Protein AF-A0A1A8W2R1-F1 (afdb_monomer_lite)

Organism: Plasmodium malariae (NCBI:txid5858)

Sequence (38 aa):
MFNDQKVLVDIYIPRKCSATSRLIPAKEHGAVQINIGM

Foldseek 3Di:
DADPVRDDPDPDDFDADPPPRDGDDPPNPVDDDDDDDD

Radius of gyration: 14.01 Å; chains: 1; bounding box: 23×27×41 Å

pLDDT: mean 93.46, std 4.05, range [71.75, 96.5]

Structure (mmCIF, N/CA/C/O backbone):
data_AF-A0A1A8W2R1-F1
#
_entry.id   AF-A0A1A8W2R1-F1
#
loop_
_atom_site.group_PDB
_atom_site.id
_atom_site.type_symbol
_atom_site.label_atom_id
_atom_site.label_alt_id
_atom_site.label_comp_id
_atom_site.label_asym_id
_atom_site.label_entity_id
_atom_site.label_seq_id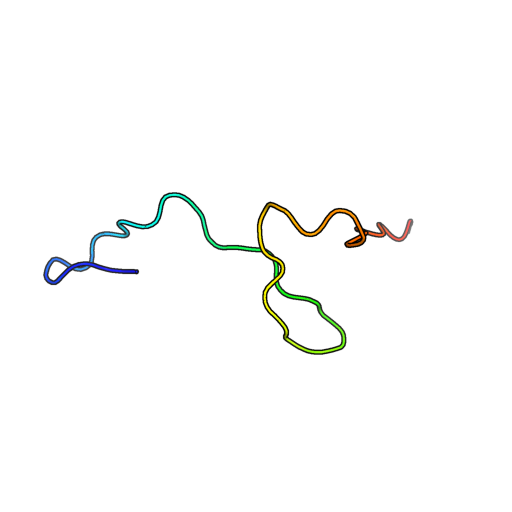
_atom_site.pdbx_PDB_ins_code
_atom_site.Cartn_x
_atom_site.Cartn_y
_atom_site.Cartn_z
_atom_site.occupancy
_atom_site.B_iso_or_equiv
_atom_site.auth_seq_id
_atom_site.auth_comp_id
_atom_site.auth_asym_id
_atom_site.auth_atom_id
_atom_site.pdbx_PDB_model_num
ATOM 1 N N . MET A 1 1 ? -7.038 0.008 12.780 1.00 87.19 1 MET A N 1
ATOM 2 C CA . MET A 1 1 ? -7.035 0.390 14.193 1.00 87.19 1 MET A CA 1
ATOM 3 C C . MET A 1 1 ? -8.225 -0.281 14.827 1.00 87.19 1 MET A C 1
ATOM 5 O O . MET A 1 1 ? -9.325 -0.199 14.288 1.00 87.19 1 MET A O 1
ATOM 9 N N . PHE A 1 2 ? -7.987 -0.996 15.917 1.00 92.19 2 PHE A N 1
ATOM 10 C CA . PHE A 1 2 ? -9.052 -1.570 16.725 1.00 92.19 2 PHE A CA 1
ATOM 11 C C . PHE A 1 2 ? -9.196 -0.723 17.984 1.00 92.19 2 PHE A C 1
ATOM 13 O O . PHE A 1 2 ? -8.186 -0.275 18.524 1.00 92.19 2 PHE A O 1
ATOM 20 N N . ASN A 1 3 ? -10.427 -0.473 18.418 1.00 92.00 3 ASN A N 1
ATOM 21 C CA . ASN A 1 3 ? -10.671 0.134 19.725 1.00 92.00 3 ASN A CA 1
ATOM 22 C C . ASN A 1 3 ? -10.521 -0.912 20.852 1.00 92.00 3 ASN A C 1
ATOM 24 O O . ASN A 1 3 ? -10.320 -2.101 20.588 1.00 92.00 3 ASN A O 1
ATOM 28 N N . ASP A 1 4 ? -10.678 -0.491 22.107 1.00 95.00 4 ASP A N 1
ATOM 29 C CA . ASP A 1 4 ? -10.556 -1.371 23.284 1.00 95.00 4 ASP A CA 1
ATOM 30 C C . ASP A 1 4 ? -11.597 -2.506 23.310 1.00 95.00 4 ASP A C 1
ATOM 32 O O . ASP A 1 4 ? -11.399 -3.541 23.944 1.00 95.00 4 ASP A O 1
ATOM 36 N N . GLN A 1 5 ? -12.692 -2.351 22.560 1.00 95.19 5 GLN A N 1
ATOM 37 C CA . GLN A 1 5 ? -13.732 -3.365 22.368 1.00 95.19 5 GLN A CA 1
ATOM 38 C C . GLN A 1 5 ? -13.435 -4.316 21.195 1.00 95.19 5 GLN A C 1
ATOM 40 O O . GLN A 1 5 ? -14.294 -5.111 20.817 1.00 95.19 5 GLN A O 1
ATOM 45 N N . LYS A 1 6 ? -12.227 -4.254 20.612 1.00 89.94 6 LYS A N 1
ATOM 46 C CA . LYS A 1 6 ? -11.796 -5.036 19.438 1.00 89.94 6 LYS A CA 1
ATOM 47 C C . LYS A 1 6 ? -12.649 -4.801 18.187 1.00 89.94 6 LYS A C 1
ATOM 49 O O . LYS A 1 6 ? -12.718 -5.658 17.308 1.00 89.94 6 LYS A O 1
ATOM 54 N N . VAL A 1 7 ? -13.257 -3.625 18.068 1.00 93.12 7 VAL A N 1
ATOM 55 C CA . VAL A 1 7 ? -13.991 -3.205 16.870 1.00 93.12 7 VAL A CA 1
ATOM 56 C C . VAL A 1 7 ? -13.046 -2.442 15.945 1.00 93.12 7 VAL A C 1
ATOM 58 O O . VAL A 1 7 ? -12.306 -1.568 16.399 1.00 93.12 7 VAL A O 1
ATOM 61 N N . LEU A 1 8 ? -13.052 -2.781 14.651 1.00 91.69 8 LEU A N 1
ATOM 62 C CA . LEU A 1 8 ? -12.292 -2.063 13.626 1.00 91.69 8 LEU A CA 1
ATOM 63 C C . LEU A 1 8 ? -12.915 -0.676 13.425 1.00 91.69 8 LEU A C 1
ATOM 65 O O . LEU A 1 8 ? -14.059 -0.574 12.991 1.00 91.69 8 LEU A O 1
ATOM 69 N N . VAL A 1 9 ? -12.157 0.375 13.733 1.00 93.56 9 VAL A N 1
ATOM 70 C CA . VAL A 1 9 ? -12.614 1.775 13.643 1.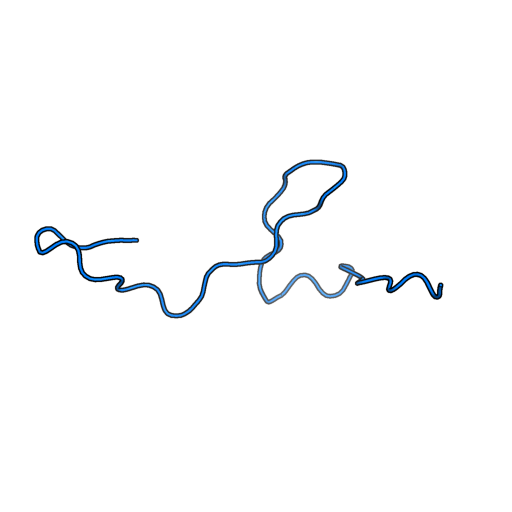00 93.56 9 VAL A CA 1
ATOM 71 C C . VAL A 1 9 ? -11.969 2.554 12.492 1.00 93.56 9 VAL A C 1
ATOM 73 O O . VAL A 1 9 ? -12.254 3.735 12.314 1.00 93.56 9 VAL A O 1
ATOM 76 N N . ASP A 1 10 ? -11.103 1.917 11.699 1.00 91.69 10 ASP A N 1
ATOM 77 C CA . ASP A 1 10 ? -10.497 2.560 10.527 1.00 91.69 10 ASP A CA 1
ATOM 78 C C . ASP A 1 10 ? -11.503 2.713 9.387 1.00 91.69 10 ASP A C 1
ATOM 80 O O . ASP A 1 10 ? -12.248 1.788 9.071 1.00 91.69 10 ASP A O 1
ATOM 84 N N . ILE A 1 11 ? -11.431 3.854 8.695 1.00 91.31 11 ILE A N 1
ATOM 85 C CA . ILE A 1 11 ? -12.208 4.112 7.473 1.00 91.31 11 ILE A CA 1
ATOM 86 C C . ILE A 1 11 ? -11.776 3.156 6.348 1.00 91.31 11 ILE A C 1
ATOM 88 O O . ILE A 1 11 ? -12.604 2.689 5.572 1.00 91.31 11 ILE A O 1
ATOM 92 N N . TYR A 1 12 ? -10.474 2.872 6.241 1.00 92.38 12 TYR A N 1
ATOM 93 C CA . TYR A 1 12 ? -9.912 1.904 5.301 1.00 92.38 12 TYR A CA 1
ATOM 94 C C . TYR A 1 12 ? -8.497 1.499 5.724 1.00 92.38 12 TYR A C 1
ATOM 96 O O . TYR A 1 12 ? -7.819 2.220 6.456 1.00 92.38 12 TYR A O 1
ATOM 104 N N . ILE A 1 13 ? -8.030 0.367 5.199 1.00 92.69 13 ILE A N 1
ATOM 105 C CA . ILE A 1 13 ? -6.641 -0.079 5.326 1.00 92.69 13 ILE A CA 1
ATOM 106 C C . ILE A 1 13 ? -5.926 0.255 4.006 1.00 92.69 13 ILE A C 1
ATOM 108 O O . ILE A 1 13 ? -6.360 -0.220 2.952 1.00 92.69 13 ILE A O 1
ATOM 112 N N . PRO A 1 14 ? -4.870 1.090 4.013 1.00 94.31 14 PRO A N 1
ATOM 113 C CA . PRO A 1 14 ? -4.192 1.510 2.791 1.00 94.31 14 PRO A CA 1
ATOM 114 C C . PRO A 1 14 ? -3.471 0.349 2.104 1.00 94.31 14 PRO A C 1
ATOM 116 O O . PRO A 1 14 ? -3.054 -0.625 2.734 1.00 94.31 14 PRO A O 1
ATOM 119 N N . ARG A 1 15 ? -3.265 0.487 0.791 1.00 95.44 15 ARG A N 1
ATOM 120 C CA . ARG A 1 15 ? -2.459 -0.469 0.025 1.00 95.44 15 ARG A CA 1
ATOM 121 C C . ARG A 1 15 ? -1.004 -0.407 0.484 1.00 95.44 15 ARG A C 1
ATOM 123 O O . ARG A 1 15 ? -0.492 0.650 0.850 1.00 95.44 15 ARG A O 1
ATOM 130 N N . LYS A 1 16 ? -0.325 -1.544 0.406 1.00 95.81 16 LYS A N 1
ATOM 131 C CA . LYS A 1 16 ? 1.099 -1.677 0.706 1.00 95.81 16 LYS A CA 1
ATOM 132 C C . LYS A 1 16 ? 1.843 -1.998 -0.586 1.00 95.81 16 LYS A C 1
ATOM 134 O O . LYS A 1 16 ? 1.427 -2.887 -1.325 1.00 95.81 16 LYS A O 1
ATOM 139 N N . CYS A 1 17 ? 2.928 -1.282 -0.864 1.00 95.56 17 CYS A N 1
ATOM 140 C CA . CYS A 1 17 ? 3.810 -1.604 -1.980 1.00 95.56 17 CYS A CA 1
ATOM 141 C C . CYS A 1 17 ? 4.441 -2.984 -1.751 1.00 95.56 17 CYS A C 1
ATOM 143 O O . CYS A 1 17 ? 5.050 -3.217 -0.705 1.00 95.56 17 CYS A O 1
ATOM 145 N N . SER A 1 18 ? 4.307 -3.890 -2.722 1.00 95.56 18 SER A N 1
ATOM 146 C CA . SER A 1 18 ? 4.835 -5.257 -2.625 1.00 95.56 18 SER A CA 1
ATOM 147 C C . SER A 1 18 ? 6.364 -5.302 -2.636 1.00 95.56 18 SER A C 1
ATOM 149 O O . SER A 1 18 ? 6.945 -6.147 -1.965 1.00 95.56 18 SER A O 1
ATOM 151 N N . ALA A 1 19 ? 7.016 -4.371 -3.338 1.00 96.12 19 ALA A N 1
ATOM 152 C CA . ALA A 1 19 ? 8.472 -4.335 -3.448 1.00 96.12 19 ALA A CA 1
ATOM 153 C C . ALA A 1 19 ? 9.154 -3.784 -2.183 1.00 96.12 19 ALA A C 1
ATOM 155 O O . ALA A 1 19 ? 10.132 -4.351 -1.710 1.00 96.12 19 ALA A O 1
ATOM 156 N N . THR A 1 20 ? 8.649 -2.679 -1.621 1.00 96.50 20 THR A N 1
ATOM 157 C CA . THR A 1 20 ? 9.327 -1.948 -0.529 1.00 96.50 20 THR A CA 1
ATOM 158 C C . THR A 1 20 ? 8.625 -2.043 0.818 1.00 96.50 20 THR A C 1
ATOM 160 O O . THR A 1 20 ? 9.121 -1.516 1.808 1.00 96.50 20 THR A O 1
ATOM 163 N N . SER A 1 21 ? 7.447 -2.667 0.883 1.00 94.94 21 SER A N 1
ATOM 164 C CA . SER A 1 21 ? 6.603 -2.689 2.080 1.00 94.94 21 SER A CA 1
ATOM 165 C C . SER A 1 21 ? 6.138 -1.315 2.594 1.00 94.94 21 SER A C 1
ATOM 167 O O . SER A 1 21 ? 5.558 -1.241 3.678 1.00 94.94 21 SER A O 1
ATOM 169 N N . ARG A 1 22 ? 6.319 -0.234 1.825 1.00 96.25 22 ARG A N 1
ATOM 170 C CA . ARG A 1 22 ? 5.813 1.100 2.180 1.00 96.25 22 ARG A CA 1
ATOM 171 C C . ARG A 1 22 ? 4.288 1.160 2.055 1.00 96.25 22 ARG A C 1
ATOM 173 O O . ARG A 1 22 ? 3.720 0.598 1.119 1.00 96.25 22 ARG A O 1
ATOM 180 N N . LEU A 1 23 ? 3.631 1.872 2.968 1.00 95.19 23 LEU A N 1
ATOM 181 C CA . LEU A 1 23 ? 2.208 2.201 2.848 1.00 95.19 23 LEU A CA 1
ATOM 182 C C . LEU A 1 23 ? 1.997 3.255 1.753 1.00 95.19 23 LEU A C 1
ATOM 184 O O . LEU A 1 23 ? 2.756 4.220 1.671 1.00 95.19 23 LEU A O 1
ATOM 188 N N . ILE A 1 24 ? 0.967 3.065 0.931 1.00 96.12 24 ILE A N 1
ATOM 189 C CA . ILE A 1 24 ? 0.578 3.973 -0.152 1.00 96.12 24 ILE A CA 1
ATOM 190 C C . ILE A 1 24 ? -0.578 4.851 0.364 1.00 96.12 24 ILE A C 1
ATOM 192 O O . ILE A 1 24 ? -1.688 4.336 0.541 1.00 96.12 24 ILE A O 1
ATOM 196 N N . PRO A 1 25 ? -0.354 6.151 0.639 1.00 94.69 25 PRO A N 1
ATOM 197 C CA . PRO A 1 25 ? -1.392 7.064 1.096 1.00 94.69 25 PRO A CA 1
ATOM 198 C C . PRO A 1 25 ? -2.338 7.459 -0.048 1.00 94.69 25 PRO A C 1
ATOM 200 O O . PRO A 1 25 ? -1.991 7.393 -1.226 1.00 94.69 25 PRO A O 1
ATOM 203 N N . ALA A 1 26 ? -3.531 7.950 0.299 1.00 94.19 26 ALA A N 1
ATOM 204 C CA . ALA A 1 26 ? -4.588 8.274 -0.668 1.00 94.19 26 ALA A CA 1
ATOM 205 C C . ALA A 1 26 ? -4.212 9.330 -1.731 1.00 94.19 26 ALA A C 1
ATOM 207 O O . ALA A 1 26 ? -4.801 9.343 -2.806 1.00 94.19 26 ALA A O 1
ATOM 208 N N . LYS A 1 27 ? -3.244 10.213 -1.447 1.00 95.19 27 LYS A N 1
ATOM 209 C CA . LYS A 1 27 ? -2.790 11.276 -2.368 1.00 95.19 27 LYS A CA 1
ATOM 210 C C . LYS A 1 27 ? -1.527 10.914 -3.161 1.00 95.19 27 LYS A C 1
ATOM 212 O O . LYS A 1 27 ? -0.935 11.777 -3.803 1.00 95.19 27 LYS A O 1
ATOM 217 N N . GLU A 1 28 ? -1.078 9.661 -3.121 1.00 94.50 28 GLU A N 1
ATOM 218 C CA . GLU A 1 28 ? 0.073 9.228 -3.917 1.00 94.50 28 GLU A CA 1
ATOM 219 C C . GLU A 1 28 ? -0.350 8.921 -5.3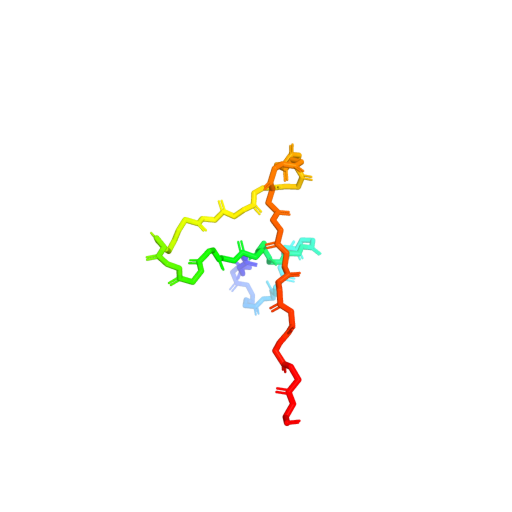63 1.00 94.50 28 GLU A C 1
ATOM 221 O O . GLU A 1 28 ? -0.637 7.782 -5.722 1.00 94.50 28 GLU A O 1
ATOM 226 N N . HIS A 1 29 ? -0.384 9.956 -6.205 1.00 95.31 29 HIS A N 1
ATOM 227 C CA . HIS A 1 29 ? -0.821 9.854 -7.606 1.00 95.31 29 HIS A CA 1
ATOM 228 C C . HIS A 1 29 ? 0.148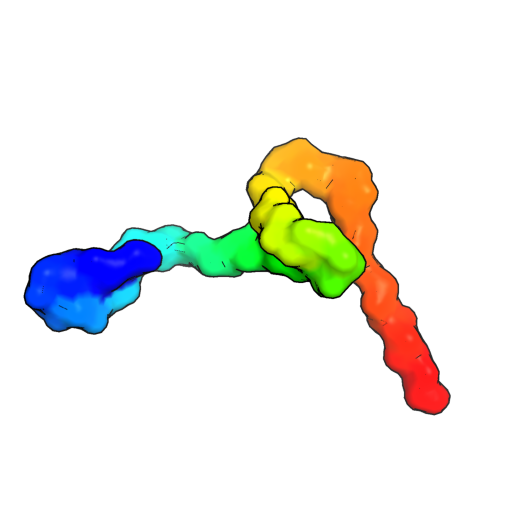 9.084 -8.520 1.00 95.31 29 HIS A C 1
ATOM 230 O O . HIS A 1 29 ? -0.239 8.672 -9.608 1.00 95.31 29 HIS A O 1
ATOM 236 N N . GLY A 1 30 ? 1.397 8.876 -8.087 1.00 95.44 30 GLY A N 1
ATOM 237 C CA . GLY A 1 30 ? 2.389 8.082 -8.821 1.00 95.44 30 GLY A CA 1
ATOM 238 C C . GLY A 1 30 ? 2.289 6.571 -8.584 1.00 95.44 30 GLY A C 1
ATOM 239 O O . GLY A 1 30 ? 3.000 5.806 -9.232 1.00 95.44 30 GLY A O 1
ATOM 240 N N . ALA A 1 31 ? 1.437 6.120 -7.657 1.00 94.69 31 ALA A N 1
ATOM 241 C CA . ALA A 1 31 ? 1.298 4.705 -7.345 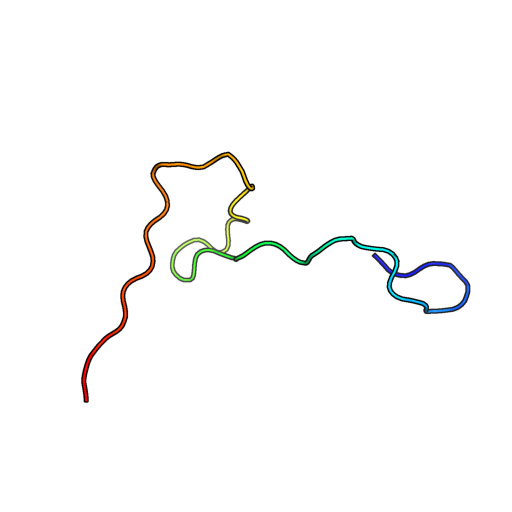1.00 94.69 31 ALA A CA 1
ATOM 242 C C . ALA A 1 31 ? 0.432 3.988 -8.392 1.00 94.69 31 ALA A C 1
ATOM 244 O O . ALA A 1 31 ? -0.758 4.274 -8.535 1.00 94.69 31 ALA A O 1
ATOM 245 N N . VAL A 1 32 ? 1.012 2.998 -9.069 1.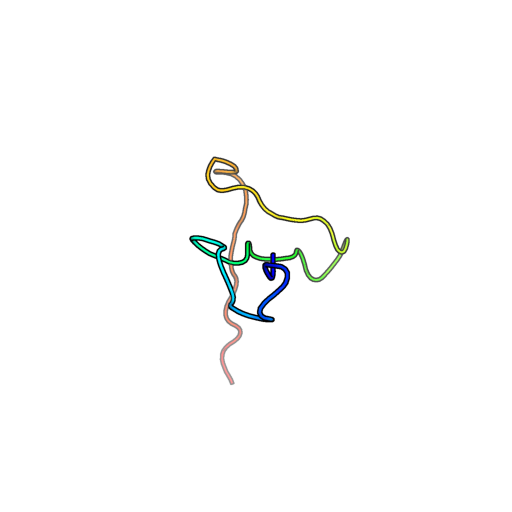00 94.44 32 VAL A N 1
ATOM 246 C CA . VAL A 1 32 ? 0.324 2.169 -10.070 1.00 94.44 32 VAL A CA 1
ATOM 247 C C . VAL A 1 32 ? -0.023 0.788 -9.518 1.00 94.44 32 VAL A C 1
ATOM 249 O O . VAL A 1 32 ? 0.618 0.285 -8.596 1.00 94.44 32 VAL A O 1
ATOM 252 N N . GLN A 1 33 ? -1.050 0.163 -10.090 1.00 94.44 33 GLN A N 1
ATOM 253 C CA . GLN A 1 33 ? -1.416 -1.226 -9.821 1.00 94.44 33 GLN A CA 1
ATOM 254 C C . GLN A 1 33 ? -1.419 -1.987 -11.137 1.00 94.44 33 GLN A C 1
ATOM 256 O O . GLN A 1 33 ? -2.143 -1.628 -12.061 1.00 94.44 33 GLN A O 1
ATOM 261 N N . ILE A 1 34 ? -0.581 -3.013 -11.215 1.00 94.75 34 ILE A N 1
ATOM 262 C CA . ILE A 1 34 ? -0.370 -3.796 -12.427 1.00 94.75 34 ILE A CA 1
ATOM 263 C C . ILE A 1 34 ? -1.031 -5.154 -12.212 1.00 94.75 34 ILE A C 1
ATOM 265 O O . ILE A 1 34 ? -0.689 -5.859 -11.265 1.00 94.75 34 ILE A O 1
ATOM 269 N N . ASN A 1 35 ? -1.966 -5.511 -13.090 1.00 95.62 35 ASN A N 1
ATOM 270 C CA . ASN A 1 35 ? -2.536 -6.853 -13.146 1.00 95.62 35 ASN A CA 1
ATOM 271 C C . ASN A 1 35 ? -1.787 -7.641 -14.223 1.00 95.62 35 ASN A C 1
ATOM 273 O O . ASN A 1 35 ? -1.612 -7.146 -15.335 1.00 95.62 35 ASN A O 1
ATOM 277 N N . ILE A 1 36 ? -1.346 -8.851 -13.894 1.00 93.56 36 ILE A N 1
ATOM 278 C CA . ILE A 1 36 ? -0.676 -9.747 -14.840 1.00 93.56 36 ILE A CA 1
ATOM 279 C C . ILE A 1 36 ? -1.726 -10.741 -15.339 1.00 93.56 36 ILE A C 1
ATOM 281 O O . ILE A 1 36 ? -2.403 -11.373 -14.528 1.00 93.56 36 ILE A O 1
ATOM 285 N N . GLY A 1 37 ? -1.899 -10.817 -16.660 1.00 93.12 37 GLY A N 1
ATOM 286 C CA . GLY A 1 37 ? -2.768 -11.807 -17.296 1.00 93.12 37 GLY A CA 1
ATOM 287 C C . GLY A 1 37 ? -2.196 -13.215 -17.149 1.00 93.12 37 GLY A C 1
ATOM 288 O O . GLY A 1 37 ? -0.978 -13.374 -17.061 1.00 93.12 37 GLY A O 1
ATOM 289 N N . MET A 1 38 ? -3.084 -14.206 -17.089 1.00 71.75 38 MET A N 1
ATOM 290 C CA . MET A 1 38 ? -2.706 -15.620 -17.092 1.00 71.75 38 MET A CA 1
ATOM 291 C C . MET A 1 38 ? -2.313 -16.081 -18.492 1.00 71.75 38 MET A C 1
ATOM 293 O O . MET A 1 38 ? -2.980 -15.633 -19.453 1.00 71.75 38 MET A O 1
#

InterPro domains:
  IPR001931 Small ribosomal subunit protein eS21 [PF01249] (1-37)
  IPR001931 Small ribosomal subunit protein eS21 [PTHR10442] (1-37)
  IPR038579 Small ribosomal subunit protein eS21 superfamily [G3DSA:3.30.1230.20] (1-38)

Secondary structure (DSSP, 8-state):
-B-TTS-B--S-PPPB-TTT--B--TT-TT----PPP-